Protein AF-A0A6V7WQ42-F1 (afdb_monomer_lite)

Sequence (72 aa):
MKYTQFFIQAFSFLALTKICYSAEASKPEYLSIEGFQNCTGSKTISTYEIYCLPEIQNGSCTNSSWEALHVN

Organism: Meloidogyne enterolobii (NCBI:txid390850)

Foldseek 3Di:
DDDPVVVVVVVVVVVVVPPPDDDDPPDPPLVVQPPLPQQWDWDDDPPDIDTHGDPDGDPSDDPVSNVVPPDD

Structure (mmCIF, N/CA/C/O backbone):
data_AF-A0A6V7WQ42-F1
#
_entry.id   AF-A0A6V7WQ42-F1
#
loop_
_atom_site.group_PDB
_atom_site.id
_atom_site.type_symbol
_atom_site.label_atom_id
_atom_site.label_alt_id
_atom_site.label_comp_id
_atom_site.label_asym_id
_atom_site.label_entity_id
_atom_site.label_seq_id
_atom_site.pdbx_PDB_ins_code
_atom_site.Cartn_x
_atom_site.Cartn_y
_atom_site.Cartn_z
_atom_site.occupancy
_atom_site.B_iso_or_equiv
_atom_site.auth_seq_id
_atom_site.auth_comp_id
_atom_site.auth_asym_id
_atom_site.auth_atom_id
_atom_site.pdbx_PDB_model_num
ATOM 1 N N . MET A 1 1 ? 8.104 -11.974 -57.509 1.00 48.94 1 MET A N 1
ATOM 2 C CA . MET A 1 1 ? 8.679 -10.951 -56.609 1.00 48.94 1 MET A CA 1
ATOM 3 C C . MET A 1 1 ? 7.706 -10.712 -55.460 1.00 48.94 1 MET A C 1
ATOM 5 O O . MET A 1 1 ? 6.543 -10.460 -55.729 1.00 48.94 1 MET A O 1
ATOM 9 N N . LYS A 1 2 ? 8.196 -10.822 -54.216 1.00 47.97 2 LYS A N 1
ATOM 10 C CA . LYS A 1 2 ? 7.670 -10.186 -52.988 1.00 47.97 2 LYS A CA 1
ATOM 11 C C . LYS A 1 2 ? 6.190 -10.408 -52.601 1.00 47.97 2 LYS A C 1
ATOM 13 O O . LYS A 1 2 ? 5.494 -9.433 -52.352 1.00 47.97 2 LYS A O 1
ATOM 18 N N . TYR A 1 3 ? 5.707 -11.646 -52.461 1.00 49.12 3 TYR A N 1
ATOM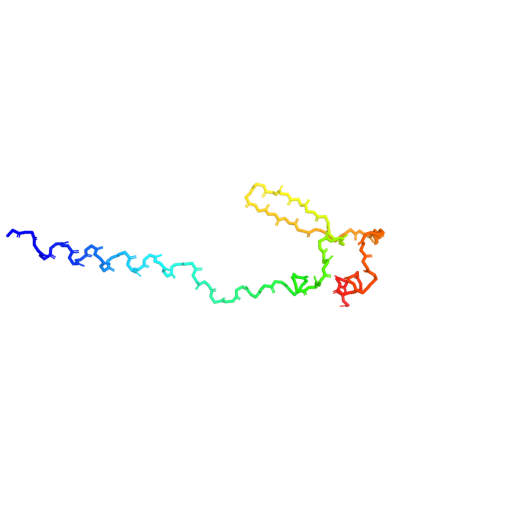 19 C CA . TYR A 1 3 ? 4.410 -11.849 -51.773 1.00 49.12 3 TYR A CA 1
ATOM 20 C C . TYR A 1 3 ? 4.428 -12.970 -50.728 1.00 49.12 3 TYR A C 1
ATOM 22 O O . TYR A 1 3 ? 3.888 -12.809 -49.639 1.00 49.12 3 TYR A O 1
ATOM 30 N N . THR A 1 4 ? 5.176 -14.049 -50.965 1.00 42.97 4 THR A N 1
ATOM 31 C CA . THR A 1 4 ? 5.271 -15.172 -50.012 1.00 42.97 4 THR A CA 1
ATOM 32 C C . THR A 1 4 ? 6.147 -14.880 -48.782 1.00 42.97 4 THR A C 1
ATOM 34 O O . THR A 1 4 ? 6.069 -15.593 -47.789 1.00 42.97 4 THR A O 1
ATOM 37 N N . GLN A 1 5 ? 6.966 -13.821 -48.810 1.00 43.62 5 GLN A N 1
ATOM 38 C CA . GLN A 1 5 ? 7.879 -13.467 -47.710 1.00 43.62 5 GLN A CA 1
ATOM 39 C C . GLN A 1 5 ? 7.232 -12.573 -46.634 1.00 43.62 5 GLN A C 1
ATOM 41 O O . GLN A 1 5 ? 7.720 -12.533 -45.510 1.00 43.62 5 GLN A O 1
ATOM 46 N N . PHE A 1 6 ? 6.114 -11.902 -46.942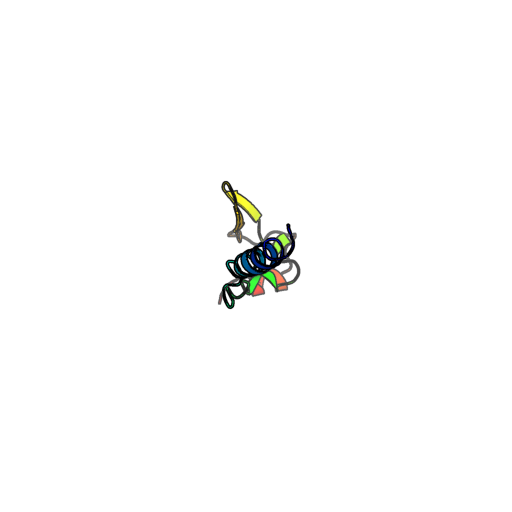 1.00 44.59 6 PHE A N 1
ATOM 47 C CA . PHE A 1 6 ? 5.407 -11.048 -45.976 1.00 44.59 6 PHE A CA 1
ATOM 48 C C . PHE A 1 6 ? 4.508 -11.842 -45.017 1.00 44.59 6 PHE A C 1
ATOM 50 O O . PHE A 1 6 ? 4.357 -11.457 -43.861 1.00 44.59 6 PHE A O 1
ATOM 57 N N . PHE A 1 7 ? 3.957 -12.982 -45.449 1.00 45.00 7 PHE A N 1
ATOM 58 C CA . PHE A 1 7 ? 3.075 -13.785 -44.594 1.00 45.00 7 PHE A CA 1
ATOM 59 C C . PHE A 1 7 ? 3.827 -14.486 -43.457 1.00 45.00 7 PHE A C 1
ATOM 61 O O . PHE A 1 7 ? 3.329 -14.542 -42.338 1.00 45.00 7 PHE A O 1
ATOM 68 N N . ILE A 1 8 ? 5.059 -14.942 -43.693 1.00 46.94 8 ILE A N 1
ATOM 69 C CA . ILE A 1 8 ? 5.853 -15.627 -42.659 1.00 46.94 8 ILE A CA 1
ATOM 70 C C . ILE A 1 8 ? 6.311 -14.640 -41.569 1.00 46.94 8 ILE A C 1
ATOM 72 O O . ILE A 1 8 ? 6.450 -15.020 -40.412 1.00 46.94 8 ILE A O 1
ATOM 76 N N . GLN A 1 9 ? 6.467 -13.351 -41.890 1.00 47.50 9 GLN A N 1
ATOM 77 C CA . GLN A 1 9 ? 6.806 -12.336 -40.888 1.00 47.50 9 GLN A CA 1
ATOM 78 C C . GLN A 1 9 ? 5.616 -11.936 -40.007 1.00 47.50 9 GLN A C 1
ATOM 80 O O . GLN A 1 9 ? 5.836 -11.545 -38.870 1.00 47.50 9 GLN A O 1
ATOM 85 N N . ALA A 1 10 ? 4.367 -12.088 -40.457 1.00 50.91 10 ALA A N 1
ATOM 86 C CA . ALA A 1 10 ? 3.202 -11.834 -39.603 1.00 50.91 10 ALA A CA 1
ATOM 87 C C . ALA A 1 10 ? 2.944 -12.979 -38.603 1.00 50.91 10 ALA A C 1
ATOM 89 O O . ALA A 1 10 ? 2.566 -12.734 -37.458 1.00 50.91 10 ALA A O 1
ATOM 90 N N . PHE A 1 11 ? 3.205 -14.230 -39.000 1.00 50.16 11 PHE A N 1
ATOM 91 C CA . PHE A 1 11 ? 3.000 -15.396 -38.132 1.00 50.16 11 PHE A CA 1
ATOM 92 C C . PHE A 1 11 ? 4.065 -15.541 -37.034 1.00 50.16 11 PHE A C 1
ATOM 94 O O . PHE A 1 11 ? 3.751 -16.015 -35.944 1.00 50.16 11 PHE A O 1
ATOM 101 N N . SER A 1 12 ? 5.292 -15.065 -37.263 1.00 49.72 12 SER A N 1
ATOM 102 C CA . SER A 1 12 ? 6.362 -15.100 -36.254 1.00 49.72 12 SER A CA 1
ATOM 103 C C . SER A 1 12 ? 6.187 -14.072 -35.127 1.00 49.72 12 SER A C 1
ATOM 105 O O . SER A 1 12 ? 6.711 -14.273 -34.034 1.00 49.72 12 SER A O 1
ATOM 107 N N . PHE A 1 13 ? 5.434 -12.989 -35.347 1.00 51.31 13 PHE A N 1
ATOM 108 C CA . PHE A 1 13 ? 5.173 -11.980 -34.309 1.00 51.31 13 PHE A CA 1
ATOM 109 C C . PHE A 1 13 ? 4.062 -12.384 -33.327 1.00 51.31 13 PHE A C 1
ATOM 111 O O . PHE A 1 13 ? 4.061 -11.927 -32.186 1.00 51.31 13 PHE A O 1
ATOM 118 N N . LEU A 1 14 ? 3.160 -13.289 -33.719 1.00 52.50 14 LEU A N 1
ATOM 119 C CA . LEU A 1 14 ? 2.072 -13.776 -32.857 1.00 52.50 14 LEU A CA 1
ATOM 120 C C . LEU A 1 14 ? 2.532 -14.794 -31.798 1.00 52.50 14 LEU A C 1
ATOM 122 O O . LEU A 1 14 ? 1.779 -15.102 -30.875 1.00 52.50 14 LEU A O 1
ATOM 126 N N . ALA A 1 15 ? 3.762 -15.306 -31.896 1.00 54.16 15 ALA A N 1
ATOM 127 C CA . ALA A 1 15 ? 4.336 -16.209 -30.898 1.00 54.16 15 ALA A CA 1
ATOM 128 C C . ALA A 1 15 ? 4.991 -15.472 -29.710 1.00 54.16 15 ALA A C 1
ATOM 130 O O . ALA A 1 15 ? 5.146 -16.058 -28.642 1.00 54.16 15 ALA A O 1
ATOM 131 N N . LEU A 1 16 ? 5.343 -14.187 -29.855 1.00 54.22 16 LEU A N 1
ATOM 132 C CA . LEU A 1 16 ? 5.993 -13.404 -28.790 1.00 54.22 16 LEU A CA 1
ATOM 133 C C . LEU A 1 16 ? 4.996 -12.758 -27.816 1.00 54.22 16 LEU A C 1
ATOM 135 O O . LEU A 1 16 ? 5.353 -12.457 -26.681 1.00 54.22 16 LEU A O 1
ATOM 139 N N . THR A 1 17 ? 3.729 -12.589 -28.205 1.00 54.91 17 THR A N 1
ATOM 140 C CA . THR A 1 17 ? 2.700 -11.970 -27.348 1.00 54.91 1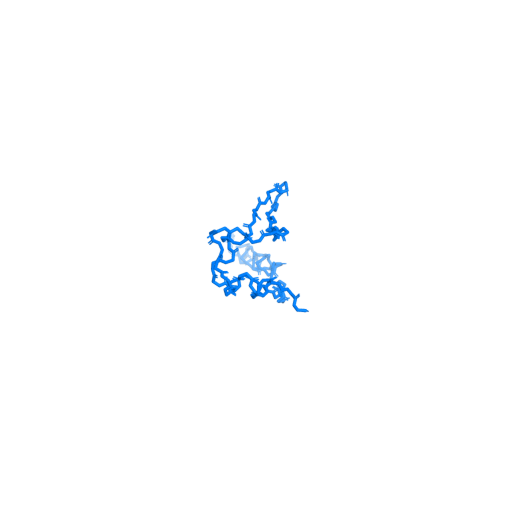7 THR A CA 1
ATOM 141 C C . THR A 1 17 ? 2.147 -12.904 -26.269 1.00 54.91 17 THR A C 1
ATOM 143 O O . THR A 1 17 ? 1.367 -12.465 -25.429 1.00 54.91 17 THR A O 1
ATOM 146 N N . LYS A 1 18 ? 2.532 -14.187 -26.261 1.00 55.72 18 LYS A N 1
ATOM 147 C CA . LYS A 1 18 ? 2.085 -15.174 -25.262 1.00 55.72 18 LYS A CA 1
ATOM 148 C C . LYS A 1 18 ? 3.120 -15.529 -24.191 1.00 55.72 18 LYS A C 1
ATOM 150 O O . LYS A 1 18 ? 2.841 -16.389 -23.364 1.00 55.72 18 LYS A O 1
ATOM 155 N N . ILE A 1 19 ? 4.276 -14.868 -24.151 1.00 54.16 19 ILE A N 1
ATOM 156 C CA . ILE A 1 19 ? 5.343 -15.223 -23.197 1.00 54.16 19 ILE A CA 1
ATOM 157 C C . ILE A 1 19 ? 5.093 -14.641 -21.786 1.00 54.16 19 ILE A C 1
ATOM 159 O O . ILE A 1 19 ? 5.646 -15.150 -20.818 1.00 54.16 19 ILE A O 1
ATOM 163 N N . CYS A 1 20 ? 4.202 -13.652 -21.625 1.00 58.25 20 CYS A N 1
ATOM 164 C CA . CYS A 1 20 ? 3.966 -13.002 -20.323 1.00 58.25 20 CYS A CA 1
ATOM 165 C C . CYS A 1 20 ? 2.657 -13.384 -19.608 1.00 58.25 20 CYS A C 1
ATOM 167 O O . CYS A 1 20 ? 2.392 -12.843 -18.539 1.00 58.25 20 CYS A O 1
ATOM 169 N N . TYR A 1 21 ? 1.816 -14.269 -20.157 1.00 62.38 21 TYR A N 1
ATOM 170 C CA . TYR A 1 21 ? 0.589 -14.680 -19.461 1.00 62.38 21 TYR A CA 1
ATOM 171 C C . TYR A 1 21 ? 0.867 -15.918 -18.602 1.00 62.38 21 TYR A C 1
ATOM 173 O O . TYR A 1 21 ? 0.580 -17.047 -18.999 1.00 62.38 21 TYR A O 1
ATOM 181 N N . SER A 1 22 ? 1.487 -15.707 -17.439 1.00 55.12 22 SER A N 1
ATOM 182 C CA . SER A 1 22 ? 1.518 -16.714 -16.378 1.00 55.12 22 SER A CA 1
ATOM 183 C C . SER A 1 22 ? 0.115 -16.838 -15.796 1.00 55.12 22 SER A C 1
ATOM 185 O O . SER A 1 22 ? -0.441 -15.844 -15.329 1.00 55.12 22 SER A O 1
ATOM 187 N N . ALA A 1 23 ? -0.439 -18.048 -15.827 1.00 60.72 23 ALA A N 1
ATOM 188 C CA . ALA A 1 23 ? -1.645 -18.390 -15.088 1.00 60.72 23 ALA A CA 1
ATOM 189 C C . ALA A 1 23 ? -1.505 -17.927 -13.626 1.00 60.72 23 ALA A C 1
ATOM 191 O O . ALA A 1 23 ? -0.510 -18.248 -12.979 1.00 60.72 23 ALA A O 1
ATOM 192 N N . GLU A 1 24 ? -2.468 -17.114 -13.186 1.00 56.31 24 GLU A N 1
ATOM 193 C CA . GLU A 1 24 ? -2.685 -16.566 -11.845 1.00 56.31 24 GLU A CA 1
ATOM 194 C C . GLU A 1 24 ? -1.472 -16.564 -10.886 1.00 56.31 24 GLU A C 1
ATOM 196 O O . GLU A 1 24 ? -1.392 -17.338 -9.933 1.00 56.31 24 GLU A O 1
ATOM 201 N N . ALA A 1 25 ? -0.582 -15.576 -11.018 1.00 65.81 25 ALA A N 1
ATOM 202 C CA . ALA A 1 25 ? -0.095 -14.945 -9.793 1.00 65.81 25 ALA A CA 1
ATOM 203 C C . ALA A 1 25 ? -1.315 -14.243 -9.183 1.00 65.81 25 ALA A C 1
ATOM 205 O O . ALA A 1 25 ? -1.642 -13.119 -9.567 1.00 65.81 25 ALA A O 1
ATOM 206 N N . SER A 1 26 ? -2.066 -14.949 -8.332 1.00 74.12 26 SER A N 1
ATOM 207 C CA . SER A 1 26 ? -3.237 -14.380 -7.673 1.00 74.12 26 SER A CA 1
ATOM 208 C C . SER A 1 26 ? -2.808 -13.092 -6.981 1.00 74.12 26 SER A C 1
ATOM 210 O O . SER A 1 26 ? -1.894 -13.103 -6.151 1.00 74.12 26 SER A O 1
ATOM 212 N N . LYS A 1 27 ? -3.440 -11.979 -7.367 1.00 84.12 27 LYS A N 1
ATOM 213 C CA . LYS A 1 27 ? -3.241 -10.674 -6.738 1.00 84.12 27 LYS A CA 1
ATOM 214 C C . LYS A 1 27 ? -3.308 -10.857 -5.214 1.00 84.12 27 LYS A C 1
ATOM 216 O O . LYS A 1 27 ? -4.264 -11.477 -4.748 1.00 84.12 27 LYS A O 1
ATOM 221 N N . PRO A 1 28 ? -2.339 -10.333 -4.445 1.00 85.81 28 PRO A N 1
ATOM 222 C CA . PRO A 1 28 ? -2.412 -10.373 -2.994 1.00 85.81 28 PRO A CA 1
ATOM 223 C C . PRO A 1 28 ? -3.753 -9.845 -2.482 1.00 85.81 28 PRO A C 1
ATOM 225 O O . PRO A 1 28 ? -4.234 -8.808 -2.945 1.00 85.81 28 PRO A O 1
ATOM 228 N N . GLU A 1 29 ? -4.341 -10.550 -1.519 1.00 89.31 29 GLU A N 1
ATOM 229 C CA . GLU A 1 29 ? -5.680 -10.256 -0.999 1.00 89.31 29 GLU A CA 1
ATOM 230 C C . GLU A 1 29 ? -5.785 -8.838 -0.427 1.00 89.31 29 GLU A C 1
ATOM 232 O O . GLU A 1 29 ? -6.753 -8.126 -0.698 1.00 89.31 29 GLU A O 1
ATOM 237 N N . TYR A 1 30 ? -4.735 -8.379 0.261 1.00 91.00 30 TYR A N 1
ATOM 238 C CA . TYR A 1 30 ? -4.699 -7.056 0.883 1.00 91.00 30 TYR A CA 1
ATOM 239 C C . TYR A 1 30 ? -4.893 -5.900 -0.106 1.00 91.00 30 TYR A C 1
ATOM 241 O O . TYR A 1 30 ? -5.363 -4.833 0.273 1.00 91.00 30 TYR A O 1
ATOM 249 N N . LEU A 1 31 ? -4.581 -6.100 -1.392 1.00 91.62 31 LEU A N 1
ATOM 250 C CA . LEU A 1 31 ? -4.783 -5.076 -2.418 1.00 91.62 31 LEU A CA 1
ATOM 251 C C . LEU A 1 31 ? -6.266 -4.858 -2.752 1.00 91.62 31 LEU A C 1
ATOM 253 O O . LEU A 1 31 ? -6.590 -4.004 -3.579 1.00 91.62 31 LEU A O 1
ATOM 257 N N . SER A 1 32 ? -7.158 -5.701 -2.239 1.00 93.25 32 SER A N 1
ATOM 258 C CA . SER A 1 32 ? -8.610 -5.563 -2.372 1.00 93.25 32 SER A CA 1
ATOM 259 C C . SER A 1 32 ? -9.241 -4.863 -1.163 1.00 93.25 32 SER A C 1
ATOM 261 O O . SER A 1 32 ? -10.420 -4.528 -1.221 1.00 93.25 32 SER A O 1
ATOM 263 N N . ILE A 1 33 ? -8.473 -4.610 -0.096 1.00 94.31 33 ILE A N 1
ATOM 264 C CA . ILE A 1 33 ? -8.930 -3.861 1.079 1.00 94.31 33 ILE A CA 1
ATOM 265 C C . ILE A 1 33 ? -9.003 -2.380 0.710 1.00 94.31 33 ILE A C 1
ATOM 267 O O . ILE A 1 33 ? -8.010 -1.766 0.310 1.00 94.31 33 ILE A O 1
ATOM 271 N N . GLU A 1 34 ? -10.187 -1.790 0.850 1.00 94.44 34 GLU A N 1
ATOM 272 C CA . GLU A 1 34 ? -10.375 -0.365 0.609 1.00 94.44 34 GLU A CA 1
ATOM 273 C C . GLU A 1 34 ? -9.506 0.462 1.569 1.00 94.44 34 GLU A C 1
ATOM 275 O O . GLU A 1 34 ? -9.476 0.235 2.782 1.00 94.44 34 GLU A O 1
ATOM 280 N N . GLY A 1 35 ? -8.765 1.422 1.012 1.00 93.69 35 GLY A N 1
ATOM 281 C CA . GLY A 1 35 ? -7.918 2.325 1.786 1.00 93.69 35 GLY A CA 1
ATOM 282 C C . GLY A 1 35 ? -6.655 1.692 2.377 1.00 93.69 35 GLY A C 1
ATOM 283 O O . GLY A 1 35 ? -6.050 2.315 3.249 1.00 93.69 35 GLY A O 1
ATOM 284 N N . PHE A 1 36 ? -6.218 0.507 1.921 1.00 93.94 36 PHE A N 1
ATOM 285 C CA . PHE A 1 36 ? -4.998 -0.136 2.435 1.00 93.94 36 PHE A CA 1
ATOM 286 C C . PHE A 1 36 ? -3.762 0.774 2.354 1.00 93.94 36 PHE A C 1
ATOM 288 O O . PHE A 1 36 ? -2.905 0.742 3.234 1.00 93.94 36 PHE A O 1
ATOM 295 N N . GLN A 1 37 ? -3.698 1.646 1.343 1.00 94.25 37 GLN A N 1
ATOM 296 C CA . GLN A 1 37 ? -2.603 2.596 1.149 1.00 94.25 37 GLN A CA 1
ATOM 297 C C . GLN A 1 37 ? -2.481 3.599 2.301 1.00 94.25 37 GLN A C 1
ATOM 299 O O . GLN A 1 37 ? -1.389 4.082 2.570 1.00 94.25 37 GLN A O 1
ATOM 304 N N . ASN A 1 38 ? -3.574 3.897 3.010 1.00 95.25 38 ASN A N 1
ATOM 305 C CA . ASN A 1 38 ? -3.537 4.776 4.183 1.00 95.25 38 ASN A CA 1
ATOM 306 C C . ASN A 1 38 ? -2.915 4.081 5.403 1.00 95.25 38 ASN A C 1
ATOM 308 O O . ASN A 1 38 ? -2.456 4.740 6.337 1.00 95.25 38 ASN A O 1
ATOM 312 N N . CYS A 1 39 ? -2.914 2.749 5.386 1.00 94.44 39 CYS A N 1
ATOM 313 C CA . CYS A 1 39 ? -2.399 1.886 6.437 1.00 94.44 39 CYS A CA 1
ATOM 314 C C . CYS A 1 39 ? -0.968 1.422 6.160 1.00 94.44 39 CYS A C 1
ATOM 316 O O . CYS A 1 39 ? -0.266 1.074 7.100 1.00 94.44 39 CYS A O 1
ATOM 318 N N . THR A 1 40 ? -0.518 1.423 4.903 1.00 94.00 40 THR A N 1
ATOM 319 C CA . THR A 1 40 ? 0.818 0.960 4.502 1.00 94.00 40 THR A CA 1
ATOM 320 C C . THR A 1 40 ? 1.713 2.105 4.039 1.00 94.00 40 THR A C 1
ATOM 322 O O . THR A 1 40 ? 1.265 2.994 3.325 1.00 94.00 40 THR A O 1
ATOM 325 N N . GLY A 1 41 ? 3.005 2.046 4.351 1.00 92.50 41 GLY A N 1
ATOM 326 C CA . GLY A 1 41 ? 4.011 2.856 3.654 1.00 92.50 41 GLY A CA 1
ATOM 327 C C . GLY A 1 41 ? 4.507 2.141 2.399 1.00 92.50 41 GLY A C 1
ATOM 328 O O . GLY A 1 41 ? 4.457 0.913 2.355 1.00 92.50 41 GLY A O 1
ATOM 329 N N . SER A 1 42 ? 5.031 2.865 1.407 1.00 92.81 42 SER A N 1
ATOM 330 C CA . SER A 1 42 ? 5.695 2.240 0.258 1.00 92.81 42 SER A CA 1
ATOM 331 C C . SER A 1 42 ? 7.185 2.561 0.178 1.00 92.81 42 SER A C 1
ATOM 333 O O . SER A 1 42 ? 7.660 3.583 0.680 1.00 92.81 42 SER A O 1
ATOM 335 N N . LYS A 1 43 ? 7.952 1.637 -0.407 1.00 95.12 43 LYS A N 1
ATOM 336 C CA . LYS A 1 43 ? 9.376 1.816 -0.704 1.00 95.12 43 LYS A CA 1
ATOM 337 C C . LYS A 1 43 ? 9.680 1.271 -2.089 1.00 95.12 43 LYS A C 1
ATOM 339 O O . LYS A 1 43 ? 9.320 0.144 -2.411 1.00 95.12 43 LYS A O 1
ATOM 344 N N . THR A 1 44 ? 10.403 2.040 -2.888 1.00 96.94 44 THR A N 1
ATOM 345 C CA . THR A 1 44 ? 10.924 1.566 -4.172 1.00 96.94 44 THR A CA 1
ATOM 346 C C . THR A 1 44 ? 12.288 0.922 -3.964 1.00 96.94 44 THR A C 1
ATOM 348 O O . THR A 1 44 ? 13.197 1.541 -3.412 1.00 96.94 44 THR A O 1
ATOM 351 N N . ILE A 1 45 ? 12.444 -0.316 -4.423 1.00 96.00 45 ILE A N 1
ATOM 352 C CA . ILE A 1 45 ? 13.710 -1.044 -4.434 1.00 96.00 45 ILE A CA 1
ATOM 353 C C . ILE A 1 45 ? 14.061 -1.341 -5.890 1.00 96.00 45 ILE A C 1
ATOM 355 O O . ILE A 1 45 ? 13.550 -2.281 -6.493 1.00 96.00 45 ILE A O 1
ATOM 359 N N . SER A 1 46 ? 14.963 -0.534 -6.453 1.00 95.38 46 SER A N 1
ATOM 360 C CA . SER A 1 46 ? 15.397 -0.626 -7.851 1.00 95.38 46 SER A CA 1
ATOM 361 C C . SER A 1 46 ? 14.218 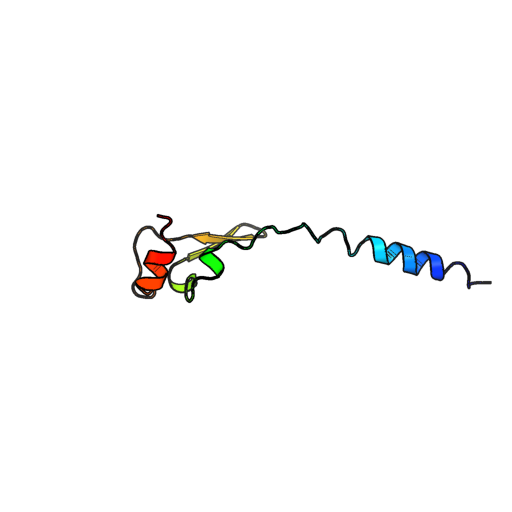-0.580 -8.838 1.00 95.38 46 SER A C 1
ATOM 363 O O . SER A 1 46 ? 13.759 0.507 -9.173 1.00 95.38 46 SER A O 1
ATOM 365 N N . THR A 1 47 ? 13.725 -1.732 -9.292 1.00 96.06 47 THR A N 1
ATOM 366 C CA . THR A 1 47 ? 12.684 -1.866 -10.321 1.00 96.06 47 THR A CA 1
ATOM 367 C C . THR A 1 47 ? 11.299 -2.213 -9.777 1.00 96.06 47 THR A C 1
ATOM 369 O O . THR A 1 47 ? 10.367 -2.327 -10.570 1.00 96.06 47 THR A O 1
ATOM 372 N N . TYR A 1 48 ? 11.138 -2.396 -8.462 1.00 88.88 48 TYR A N 1
ATOM 373 C CA . TYR A 1 48 ? 9.856 -2.762 -7.857 1.00 88.88 48 TYR A CA 1
ATOM 374 C C . TYR A 1 48 ? 9.503 -1.886 -6.655 1.00 88.88 48 TYR A C 1
ATOM 376 O O . TYR A 1 48 ? 10.367 -1.297 -6.005 1.00 88.88 48 TYR A O 1
ATOM 384 N N . GLU A 1 49 ? 8.209 -1.800 -6.364 1.00 92.69 49 GLU A N 1
ATOM 385 C CA . GLU A 1 49 ? 7.663 -1.130 -5.188 1.00 92.69 49 GLU A CA 1
ATOM 386 C C . GLU A 1 49 ? 7.172 -2.178 -4.188 1.00 92.69 49 GLU A C 1
ATOM 388 O O . GLU A 1 49 ? 6.555 -3.174 -4.566 1.00 92.69 49 GLU A O 1
ATOM 393 N N . ILE A 1 50 ? 7.461 -1.952 -2.909 1.00 91.94 50 ILE A N 1
ATOM 394 C CA . ILE A 1 50 ? 6.929 -2.739 -1.799 1.00 91.94 50 ILE A CA 1
ATOM 395 C C . ILE A 1 50 ? 6.007 -1.876 -0.953 1.00 91.94 50 ILE A C 1
ATOM 397 O O . ILE A 1 50 ? 6.290 -0.698 -0.739 1.00 91.94 50 ILE A O 1
ATOM 401 N N . TYR A 1 51 ? 4.951 -2.488 -0.424 1.00 92.88 51 TYR A N 1
ATOM 402 C CA . TYR A 1 51 ? 4.099 -1.905 0.606 1.00 92.88 51 TYR A CA 1
ATOM 403 C C . TYR A 1 51 ? 4.403 -2.588 1.941 1.00 92.88 51 TYR A C 1
ATOM 405 O O . TYR A 1 51 ? 4.420 -3.815 2.028 1.00 92.88 51 TYR A O 1
ATOM 413 N N . CYS A 1 52 ? 4.672 -1.797 2.975 1.00 92.88 52 CYS A N 1
ATOM 414 C CA . CYS A 1 52 ? 4.968 -2.267 4.322 1.00 92.88 52 CYS A CA 1
ATOM 415 C C . CYS A 1 52 ? 3.848 -1.842 5.269 1.00 92.88 52 CYS A C 1
ATOM 417 O O . CYS A 1 52 ? 3.538 -0.651 5.364 1.00 92.88 52 CYS A O 1
ATOM 419 N N . LEU A 1 53 ? 3.291 -2.802 6.005 1.00 93.44 53 LEU A N 1
ATOM 420 C CA . LEU A 1 53 ? 2.425 -2.515 7.142 1.00 93.44 53 LEU A CA 1
ATOM 421 C C . LEU A 1 53 ? 3.311 -2.040 8.315 1.00 93.44 53 LEU A C 1
ATOM 423 O O . LEU A 1 53 ? 4.266 -2.740 8.660 1.00 93.44 53 LEU A O 1
ATOM 427 N N . PRO A 1 54 ? 3.085 -0.841 8.876 1.00 92.38 54 PRO A N 1
ATOM 428 C CA . PRO A 1 54 ? 3.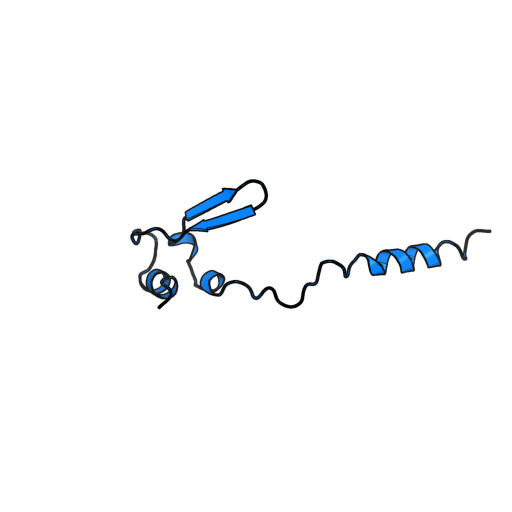811 -0.361 10.044 1.00 92.38 54 PRO A CA 1
ATOM 429 C C . PRO A 1 54 ? 3.438 -1.179 11.287 1.00 92.38 54 PRO A C 1
ATOM 431 O O . PRO A 1 54 ? 2.419 -1.855 11.315 1.00 92.38 54 PRO A O 1
ATOM 434 N N . GLU A 1 55 ? 4.254 -1.092 12.336 1.00 91.69 55 GLU A N 1
ATOM 435 C CA . GLU A 1 55 ? 4.012 -1.808 13.600 1.00 91.69 55 GLU A CA 1
ATOM 436 C C . GLU A 1 55 ? 2.812 -1.250 14.384 1.00 91.69 55 GLU A C 1
ATOM 438 O O . GLU A 1 55 ? 2.170 -1.961 15.150 1.00 91.69 55 GLU A O 1
ATOM 443 N N . ILE A 1 56 ? 2.498 0.034 14.191 1.00 91.12 56 ILE A N 1
ATOM 444 C CA . ILE A 1 56 ? 1.449 0.748 14.925 1.00 91.12 56 ILE A CA 1
ATOM 445 C C . ILE A 1 56 ? 0.506 1.415 13.924 1.00 91.12 56 ILE A C 1
ATOM 447 O O . ILE A 1 56 ? 0.957 2.016 12.944 1.00 91.12 56 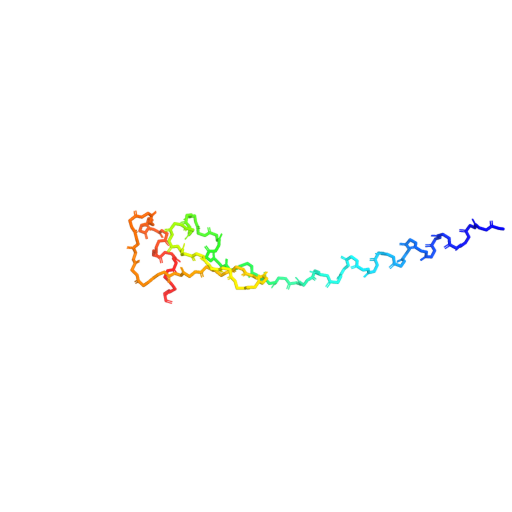ILE A O 1
ATOM 451 N N . GLN A 1 57 ? -0.798 1.345 14.201 1.00 92.06 57 GLN A N 1
ATOM 452 C CA . GLN A 1 57 ? -1.828 1.999 13.399 1.00 92.06 57 GLN A CA 1
ATOM 453 C C . GLN A 1 57 ? -1.632 3.516 13.409 1.00 92.06 57 GLN A C 1
ATOM 455 O O . GLN A 1 57 ? -1.533 4.142 14.466 1.00 92.06 57 GLN A O 1
ATOM 460 N N . ASN A 1 58 ? -1.611 4.124 12.225 1.00 86.94 58 ASN A N 1
ATOM 461 C CA . ASN A 1 58 ? -1.603 5.576 12.092 1.00 86.94 58 ASN A CA 1
ATOM 462 C C . ASN A 1 58 ? -3.041 6.138 12.088 1.00 86.94 58 ASN A C 1
ATOM 464 O O . ASN A 1 58 ? -4.007 5.423 11.833 1.00 86.94 58 ASN A O 1
ATOM 468 N N . GLY A 1 59 ? -3.195 7.443 12.332 1.00 88.69 59 GLY A N 1
ATOM 469 C CA . GLY A 1 59 ? -4.521 8.079 12.373 1.00 88.69 59 GLY A CA 1
ATOM 470 C C . GLY A 1 59 ? -5.232 8.184 11.015 1.00 88.69 59 GLY A C 1
ATOM 471 O O . GLY A 1 59 ? -6.433 8.429 10.976 1.00 88.69 59 GLY A O 1
ATOM 472 N N . SER A 1 60 ? -4.512 8.014 9.903 1.00 89.56 60 SER A N 1
ATOM 473 C CA . SER A 1 60 ? -5.083 8.016 8.548 1.00 89.56 60 SER A CA 1
ATOM 474 C C . SER A 1 60 ? -5.708 6.675 8.151 1.00 89.56 60 SER A C 1
ATOM 476 O O . SER A 1 60 ? -6.487 6.623 7.202 1.00 89.56 60 SER A O 1
ATOM 478 N N . CYS A 1 61 ? -5.377 5.595 8.858 1.00 94.06 61 CYS A N 1
ATOM 479 C CA . CYS A 1 61 ? -5.884 4.256 8.606 1.00 94.06 61 CYS A CA 1
ATOM 480 C C . CYS A 1 61 ? -7.151 3.990 9.425 1.00 94.06 61 CYS A C 1
ATOM 482 O O . CYS A 1 61 ? -7.153 4.119 10.651 1.00 94.06 61 CYS A O 1
ATOM 484 N N . THR A 1 62 ? -8.229 3.580 8.754 1.00 94.62 62 THR A N 1
ATOM 485 C CA . THR A 1 62 ? -9.470 3.200 9.444 1.00 94.62 62 THR A CA 1
ATOM 486 C C . THR A 1 62 ? -9.273 1.903 10.228 1.00 94.62 62 THR A C 1
ATOM 488 O O . THR A 1 62 ? -8.525 1.030 9.790 1.00 94.62 62 THR A O 1
ATOM 491 N N . ASN A 1 63 ? -9.975 1.746 11.355 1.00 94.44 63 ASN A N 1
ATOM 492 C CA . ASN A 1 63 ? -9.905 0.510 12.148 1.00 94.44 63 ASN A CA 1
ATOM 493 C C . ASN A 1 63 ? -10.292 -0.720 11.319 1.00 94.44 63 ASN A C 1
ATOM 495 O O . ASN A 1 63 ? -9.602 -1.727 11.378 1.00 94.44 63 ASN A O 1
ATOM 499 N N . SER A 1 64 ? -11.324 -0.614 10.477 1.00 93.31 64 SER A N 1
ATOM 500 C CA . SER A 1 64 ? -11.754 -1.718 9.614 1.00 93.31 64 SER A CA 1
ATOM 501 C C . SER A 1 64 ? -10.680 -2.140 8.610 1.00 93.31 64 SER A C 1
ATOM 503 O O . SER A 1 64 ? -10.449 -3.331 8.425 1.00 93.31 64 SER A O 1
ATOM 505 N N . SER A 1 65 ? -9.999 -1.182 7.969 1.00 94.12 65 SER A N 1
ATOM 506 C CA . SER A 1 65 ? -8.908 -1.497 7.037 1.00 94.12 65 SER A CA 1
ATOM 507 C C . SER A 1 65 ? -7.685 -2.037 7.784 1.00 94.12 65 SER A C 1
ATOM 509 O O . SER A 1 65 ? -7.026 -2.948 7.292 1.00 94.12 65 SER A O 1
ATOM 511 N N . TRP A 1 66 ? -7.390 -1.496 8.971 1.00 94.62 66 TRP A N 1
ATOM 512 C CA . TRP A 1 66 ? -6.288 -1.945 9.821 1.00 94.62 66 TRP A CA 1
ATOM 513 C C . TRP A 1 66 ? -6.461 -3.399 10.261 1.00 94.62 66 TRP A C 1
ATOM 515 O O . TRP A 1 66 ? -5.548 -4.203 10.084 1.00 94.62 66 TRP A O 1
ATOM 525 N N . GLU A 1 67 ? -7.641 -3.742 10.777 1.00 93.69 67 GLU A N 1
ATOM 526 C CA . GLU A 1 67 ? -7.998 -5.098 11.200 1.00 93.69 67 GLU A CA 1
ATOM 527 C C . GLU A 1 67 ? -7.944 -6.080 10.027 1.00 93.69 67 GLU A C 1
ATOM 529 O O . GLU A 1 67 ? -7.376 -7.156 10.165 1.00 93.69 67 GLU A O 1
ATOM 534 N N . ALA A 1 68 ? -8.446 -5.693 8.848 1.00 92.81 68 ALA A N 1
ATOM 535 C CA . ALA A 1 68 ? -8.405 -6.540 7.655 1.00 92.81 68 ALA A CA 1
ATOM 536 C C . ALA A 1 68 ? -6.979 -6.795 7.124 1.00 92.81 68 ALA A C 1
ATOM 538 O O . ALA A 1 68 ? -6.743 -7.798 6.453 1.00 92.81 68 ALA A O 1
ATOM 539 N N . LEU A 1 69 ? -6.029 -5.890 7.392 1.00 91.94 69 LEU A N 1
ATOM 540 C CA . LEU A 1 69 ? -4.624 -6.026 6.988 1.00 91.94 69 LEU A CA 1
ATOM 541 C C . LEU A 1 69 ? -3.792 -6.874 7.953 1.00 91.94 69 LEU A C 1
ATOM 543 O O . LEU A 1 69 ? -2.733 -7.371 7.564 1.00 91.94 69 LEU A O 1
ATOM 547 N N . HIS A 1 70 ? -4.246 -7.031 9.196 1.00 86.12 70 HIS A N 1
ATOM 548 C CA . HIS A 1 70 ? -3.605 -7.921 10.150 1.00 86.12 70 HIS A CA 1
ATOM 549 C C . HIS A 1 70 ? -4.045 -9.346 9.842 1.00 86.12 70 HIS A C 1
ATOM 551 O O . HIS A 1 70 ? -5.186 -9.735 10.075 1.00 86.12 70 HIS A O 1
ATOM 557 N N . VAL A 1 71 ? -3.115 -10.112 9.271 1.00 66.06 71 VAL A N 1
ATOM 558 C CA . VAL A 1 71 ? -3.268 -11.554 9.074 1.00 66.06 71 VAL A CA 1
ATOM 559 C C . VAL A 1 71 ? -3.571 -12.171 10.440 1.00 66.06 71 VAL A C 1
ATOM 561 O O . VAL A 1 71 ? -2.772 -12.022 11.365 1.00 66.06 71 VAL A O 1
ATOM 564 N N . ASN A 1 72 ? -4.746 -12.784 10.560 1.00 46.06 72 ASN A N 1
ATOM 565 C CA . ASN A 1 72 ? -5.153 -13.549 11.736 1.00 46.06 72 ASN A CA 1
ATOM 566 C C . ASN A 1 72 ? -4.231 -14.763 11.923 1.00 46.06 72 ASN A C 1
ATOM 568 O O . ASN A 1 72 ? -3.943 -15.426 10.897 1.00 46.06 72 ASN A O 1
#

Radius of gyration: 22.37 Å; chains: 1; bounding box: 27×26×72 Å

pLDDT: mean 77.2, std 19.82, range [42.97, 96.94]

Secondary structure (DSSP, 8-state):
--SHHHHHHHHHHTTTTTTT--TT-PPPGGGGSTTHHHH-EEEEETTEEEEE--SS--TTS-HHHHHHHS--